Protein AF-A0AA35UUU0-F1 (afdb_monomer_lite)

pLDDT: mean 72.34, std 19.9, range [37.19, 97.19]

Foldseek 3Di:
DDDDDDDDDDDDDDDDDDDDDDDDDDDDPPDDDPPPDPDPQPPVRVVVPPPPDLPPQDPPQPPDADPQWDWDDDSVQQKIWTAHPVGHTQWIWHDDPQWIFTAGPVRHTPDIGGNPPPPPPDD

Radius of gyration: 27.12 Å; chains: 1; bounding box: 76×51×70 Å

Secondary structure (DSSP, 8-state):
--PPPP---------------------------------PPPHHHHHHH----------TT-----TTPEEEEETTTTEEEEE-TTS-EEEEEEEETTEEEEEETTS-EEEEEE---------

Organism: NCBI:txid2959299

Structure (mmCIF, N/CA/C/O backbone):
data_AF-A0AA35UUU0-F1
#
_entry.id   AF-A0AA35UUU0-F1
#
loop_
_atom_site.group_PDB
_atom_site.id
_atom_site.type_symbol
_atom_site.label_atom_id
_atom_site.label_alt_id
_atom_site.label_comp_id
_atom_site.label_asym_id
_atom_site.label_entity_id
_atom_site.label_seq_id
_atom_site.pdbx_PDB_ins_code
_atom_site.Cartn_x
_atom_site.Cartn_y
_atom_site.Cartn_z
_atom_site.occupancy
_atom_si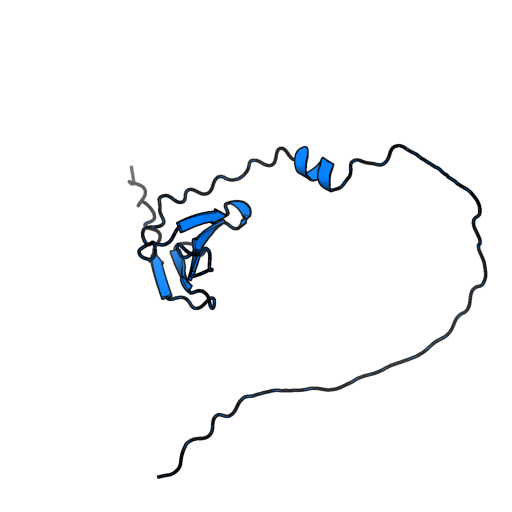te.B_iso_or_equiv
_atom_site.auth_seq_id
_atom_site.auth_comp_id
_atom_site.auth_asym_id
_atom_site.auth_atom_id
_atom_site.pdbx_PDB_model_num
ATOM 1 N N . MET A 1 1 ? 0.167 1.278 46.112 1.00 42.22 1 MET A N 1
ATOM 2 C CA . MET A 1 1 ? -0.252 0.826 44.767 1.00 42.22 1 MET A CA 1
ATOM 3 C C . MET A 1 1 ? 1.002 0.704 43.919 1.00 42.22 1 MET A C 1
ATOM 5 O O . MET A 1 1 ? 1.664 1.708 43.701 1.00 42.22 1 MET A O 1
ATOM 9 N N . ARG A 1 2 ? 1.433 -0.527 43.619 1.00 41.56 2 ARG A N 1
ATOM 10 C CA . ARG A 1 2 ? 2.736 -0.825 43.006 1.00 41.56 2 ARG A CA 1
ATOM 11 C C . ARG A 1 2 ? 2.546 -1.248 41.550 1.00 41.56 2 ARG A C 1
ATOM 13 O O . ARG A 1 2 ? 1.639 -2.006 41.235 1.00 41.56 2 ARG A O 1
ATOM 20 N N . VAL A 1 3 ? 3.411 -0.681 40.720 1.00 43.31 3 VAL A N 1
ATOM 21 C CA . VAL A 1 3 ? 3.508 -0.748 39.261 1.00 43.31 3 VAL A CA 1
ATOM 22 C C . VAL A 1 3 ? 3.696 -2.192 38.779 1.00 43.31 3 VAL A C 1
ATOM 24 O O . VAL A 1 3 ? 4.563 -2.902 39.284 1.00 43.31 3 VAL A O 1
ATOM 27 N N . GLY A 1 4 ? 2.879 -2.618 37.811 1.00 44.88 4 GLY A N 1
ATOM 28 C CA . GLY A 1 4 ? 2.984 -3.918 37.146 1.00 44.88 4 GLY A CA 1
ATOM 29 C C . GLY A 1 4 ? 4.115 -3.922 36.118 1.00 44.88 4 GLY A C 1
ATOM 30 O O . GLY A 1 4 ? 4.117 -3.128 35.181 1.00 44.88 4 GLY A O 1
ATOM 31 N N . ILE A 1 5 ? 5.088 -4.800 36.339 1.00 50.66 5 ILE A N 1
ATOM 32 C CA . ILE A 1 5 ? 6.315 -4.966 35.559 1.00 50.66 5 ILE A CA 1
ATOM 33 C C . ILE A 1 5 ? 6.020 -5.748 34.270 1.00 50.66 5 ILE A C 1
ATOM 35 O O . ILE A 1 5 ? 5.453 -6.838 34.301 1.00 50.66 5 ILE A O 1
ATOM 39 N N . VAL A 1 6 ? 6.452 -5.181 33.142 1.00 51.75 6 VAL A N 1
ATOM 40 C CA . VAL A 1 6 ? 6.534 -5.810 31.815 1.00 51.75 6 VAL A CA 1
ATOM 41 C C . VAL A 1 6 ? 7.452 -7.033 31.882 1.00 51.75 6 VAL A C 1
ATOM 43 O O . VAL A 1 6 ? 8.624 -6.904 32.229 1.00 51.75 6 VAL A O 1
ATOM 46 N N . THR A 1 7 ? 6.955 -8.216 31.520 1.00 50.16 7 THR A N 1
ATOM 47 C CA . THR A 1 7 ? 7.777 -9.426 31.353 1.00 50.16 7 THR A CA 1
ATOM 48 C C . THR A 1 7 ? 7.912 -9.747 29.867 1.00 50.16 7 THR A C 1
ATOM 50 O O . THR A 1 7 ? 6.964 -10.139 29.196 1.00 50.16 7 THR A O 1
ATOM 53 N N . ASN A 1 8 ? 9.116 -9.504 29.346 1.00 44.31 8 ASN A N 1
ATOM 54 C CA . ASN A 1 8 ? 9.521 -9.731 27.965 1.00 44.31 8 ASN A CA 1
ATOM 55 C C . ASN A 1 8 ? 10.155 -11.130 27.873 1.00 44.31 8 ASN A C 1
ATOM 57 O O . ASN A 1 8 ? 11.253 -11.349 28.386 1.00 44.31 8 ASN A O 1
ATOM 61 N N . THR A 1 9 ? 9.461 -12.089 27.262 1.00 44.47 9 THR A N 1
ATOM 62 C CA . THR A 1 9 ? 9.910 -13.485 27.151 1.00 44.47 9 THR A CA 1
ATOM 63 C C . THR A 1 9 ? 10.973 -13.618 26.059 1.00 44.47 9 THR A C 1
ATOM 65 O O . THR A 1 9 ? 10.656 -13.760 24.881 1.00 44.47 9 THR A O 1
ATOM 68 N N . ARG A 1 10 ? 12.255 -13.581 26.439 1.00 50.03 10 ARG A N 1
ATOM 69 C CA . ARG A 1 10 ? 13.369 -14.040 25.594 1.00 50.03 10 ARG A CA 1
ATOM 70 C C . ARG A 1 10 ? 13.770 -15.445 26.030 1.00 50.03 10 ARG A C 1
ATOM 72 O O . ARG A 1 10 ? 14.427 -15.603 27.053 1.00 50.03 10 ARG A O 1
ATOM 79 N N . LEU A 1 11 ? 13.367 -16.451 25.256 1.00 51.00 11 LEU A N 1
ATOM 80 C CA . LEU A 1 11 ? 13.815 -17.828 25.435 1.00 51.00 11 LEU A CA 1
ATOM 81 C C . LEU A 1 11 ? 15.065 -18.063 24.577 1.00 51.00 11 LEU A C 1
ATOM 83 O O . LEU A 1 11 ? 15.010 -18.006 23.352 1.00 51.00 11 LEU A O 1
ATOM 87 N N . ALA A 1 12 ? 16.186 -18.294 25.256 1.00 50.03 12 ALA A N 1
ATOM 88 C CA . ALA A 1 12 ? 17.454 -18.741 24.700 1.00 50.03 12 ALA A CA 1
ATOM 89 C C . ALA A 1 12 ? 17.640 -20.236 25.012 1.00 50.03 12 ALA A C 1
ATOM 91 O O . ALA A 1 12 ? 17.489 -20.633 26.164 1.00 50.03 12 ALA A O 1
ATOM 92 N N . ILE A 1 13 ? 17.985 -21.045 24.006 1.00 62.12 13 ILE A N 1
ATOM 93 C CA . ILE A 1 13 ? 18.499 -22.427 24.122 1.00 62.12 13 ILE A CA 1
ATOM 94 C C . ILE A 1 13 ? 19.525 -22.556 22.981 1.00 62.12 13 ILE A C 1
ATOM 96 O O . ILE A 1 13 ? 19.147 -22.457 21.819 1.00 62.12 13 ILE A O 1
ATOM 100 N N . LEU A 1 14 ? 20.831 -22.394 23.209 1.00 44.38 14 LEU A N 1
ATOM 101 C CA . LEU A 1 14 ? 21.832 -23.276 23.840 1.00 44.38 14 LEU A CA 1
ATOM 102 C C . LEU A 1 14 ? 22.165 -24.552 23.032 1.00 44.38 14 LEU A C 1
ATOM 104 O O . LEU A 1 14 ? 21.444 -25.539 23.066 1.00 44.38 14 LEU A O 1
ATOM 108 N N . CYS A 1 15 ? 23.316 -24.459 22.354 1.00 43.06 15 CYS A N 1
ATOM 109 C CA . CYS A 1 15 ? 24.381 -25.436 22.089 1.00 43.06 15 CYS A CA 1
ATOM 110 C C . CYS A 1 15 ? 24.062 -26.939 21.966 1.00 43.06 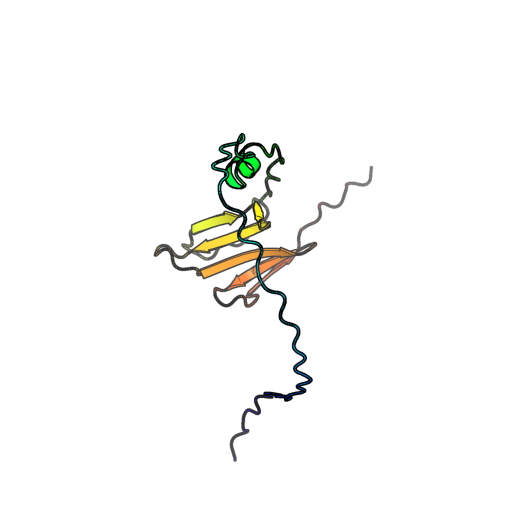15 CYS A C 1
ATOM 112 O O . CYS A 1 15 ? 23.790 -27.607 22.958 1.00 43.06 15 CYS A O 1
ATOM 114 N N . MET A 1 16 ? 24.402 -27.513 20.806 1.00 53.69 16 MET A N 1
ATOM 115 C CA . MET A 1 16 ? 25.015 -28.844 20.755 1.00 53.69 16 MET A CA 1
ATOM 116 C C . MET A 1 16 ? 26.046 -28.900 19.621 1.00 53.69 16 MET A C 1
ATOM 118 O O . MET A 1 16 ? 25.707 -28.800 18.446 1.00 53.69 16 MET A O 1
ATOM 122 N N . GLY A 1 17 ? 27.321 -28.985 20.003 1.00 47.97 17 GLY A N 1
ATOM 123 C CA . GLY A 1 17 ? 28.436 -29.263 19.107 1.00 47.97 17 GLY A CA 1
ATOM 124 C C . GLY A 1 17 ? 28.696 -30.766 19.008 1.00 47.97 17 GLY A C 1
ATOM 125 O O . GLY A 1 17 ? 28.595 -31.477 20.002 1.00 47.97 17 GLY A O 1
ATOM 126 N N . LEU A 1 18 ? 29.046 -31.222 17.808 1.00 54.91 18 LEU A N 1
ATOM 127 C CA . LEU A 1 18 ? 29.687 -32.498 17.466 1.00 54.91 18 LEU A CA 1
ATOM 128 C C . LEU A 1 18 ? 30.062 -32.353 15.978 1.00 54.91 18 LEU A C 1
ATOM 130 O O . LEU A 1 18 ? 29.230 -31.905 15.203 1.00 54.91 18 LEU A O 1
ATOM 134 N N . GLY A 1 19 ? 31.231 -32.654 15.442 1.00 43.53 19 GLY A N 1
ATOM 135 C CA . GLY A 1 19 ? 32.485 -33.192 15.927 1.00 43.53 19 GLY A CA 1
ATOM 136 C C . GLY A 1 19 ? 33.434 -33.139 14.722 1.00 43.53 19 GLY A C 1
ATOM 137 O O . GLY A 1 19 ? 33.024 -33.301 13.575 1.00 43.53 19 GLY A O 1
ATOM 138 N N . MET A 1 20 ? 34.691 -32.825 14.991 1.00 54.62 20 MET A N 1
ATOM 139 C CA . MET A 1 20 ? 35.786 -32.692 14.035 1.00 54.62 20 MET A CA 1
ATOM 140 C C . MET A 1 20 ? 36.152 -34.075 13.465 1.00 54.62 20 MET A C 1
ATOM 142 O O . MET A 1 20 ? 36.314 -35.021 14.233 1.00 54.62 20 MET A O 1
ATOM 146 N N . SER A 1 21 ? 36.327 -34.218 12.148 1.00 49.12 21 SER A N 1
ATOM 147 C CA . SER A 1 21 ? 37.088 -35.332 11.559 1.00 49.12 21 SER A CA 1
ATOM 148 C C . SER A 1 21 ? 37.762 -34.896 10.261 1.00 49.12 21 SER A C 1
ATOM 150 O O . SER A 1 21 ? 37.130 -34.410 9.329 1.00 49.12 21 SER A O 1
ATOM 152 N N . PHE A 1 22 ? 39.084 -35.033 10.288 1.00 48.34 22 PHE A N 1
ATOM 153 C CA . PHE A 1 22 ? 40.061 -34.735 9.253 1.00 48.34 22 PHE A CA 1
ATOM 154 C C . PHE A 1 22 ? 39.966 -35.718 8.077 1.00 48.34 22 PHE A C 1
ATOM 156 O O . PHE A 1 22 ? 39.873 -36.921 8.303 1.00 48.34 22 PHE A O 1
ATOM 163 N N . ALA A 1 23 ? 40.162 -35.227 6.851 1.00 47.34 23 ALA A N 1
ATOM 164 C CA . ALA A 1 23 ? 40.905 -35.952 5.821 1.00 47.34 23 ALA A CA 1
ATOM 165 C C . ALA A 1 23 ? 41.465 -34.957 4.795 1.00 47.34 23 ALA A C 1
ATOM 167 O O . ALA A 1 23 ? 40.736 -34.350 4.013 1.00 47.34 23 ALA A O 1
ATOM 168 N N . SER A 1 24 ? 42.782 -34.787 4.836 1.00 46.94 24 SER A N 1
ATOM 169 C CA . SER A 1 24 ? 43.579 -34.106 3.825 1.00 46.94 24 SER A CA 1
ATOM 170 C C . SER A 1 24 ? 43.588 -34.925 2.532 1.00 46.94 24 SER A C 1
ATOM 172 O O . SER A 1 24 ? 43.933 -36.104 2.560 1.00 46.94 24 SER A O 1
ATOM 174 N N . ALA A 1 25 ? 43.299 -34.292 1.397 1.00 43.50 25 ALA A N 1
ATOM 175 C CA . ALA A 1 25 ? 43.715 -34.775 0.085 1.00 43.50 25 ALA A CA 1
ATOM 176 C C . ALA A 1 25 ? 44.359 -33.607 -0.668 1.00 43.50 25 ALA A C 1
ATOM 178 O O . ALA A 1 25 ? 43.706 -32.627 -1.025 1.00 43.50 25 ALA A O 1
ATOM 179 N N . SER A 1 26 ? 45.676 -33.705 -0.816 1.00 43.25 26 SER A N 1
ATOM 180 C CA . SER A 1 26 ? 46.517 -32.777 -1.557 1.00 43.25 26 SER A CA 1
ATOM 181 C C . SER A 1 26 ? 46.210 -32.789 -3.056 1.00 43.25 26 SER A C 1
ATOM 183 O O . SER A 1 26 ? 45.959 -33.836 -3.645 1.00 43.25 26 SER A O 1
ATOM 185 N N . SER A 1 27 ? 46.374 -31.603 -3.648 1.00 45.22 27 SER A N 1
ATOM 186 C CA . SER A 1 27 ? 46.820 -31.326 -5.020 1.00 45.22 27 SER A CA 1
ATOM 187 C C . SER A 1 27 ? 46.029 -31.913 -6.196 1.00 45.22 27 SER A C 1
ATOM 189 O O . SER A 1 27 ? 46.307 -33.008 -6.672 1.00 45.22 27 SER A O 1
ATOM 191 N N . ALA A 1 28 ? 45.220 -31.050 -6.812 1.00 40.59 28 ALA A N 1
ATOM 192 C CA . ALA A 1 28 ? 45.201 -30.913 -8.265 1.00 40.5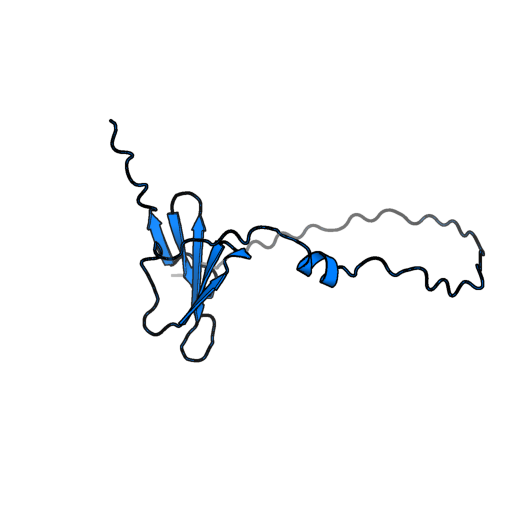9 28 ALA A CA 1
ATOM 193 C C . ALA A 1 28 ? 45.221 -29.415 -8.609 1.00 40.59 28 ALA A C 1
ATOM 195 O O . ALA A 1 28 ? 44.191 -28.746 -8.634 1.00 40.59 28 ALA A O 1
ATOM 196 N N . GLN A 1 29 ? 46.422 -28.872 -8.824 1.00 47.75 29 GLN A N 1
ATOM 197 C CA . GLN A 1 29 ? 46.581 -27.638 -9.586 1.00 47.75 29 GLN A CA 1
ATOM 198 C C . GLN A 1 29 ? 46.238 -27.977 -11.040 1.00 47.75 29 GLN A C 1
ATOM 200 O O . GLN A 1 29 ? 47.047 -28.581 -11.737 1.00 47.75 29 GLN A O 1
ATOM 205 N N . ALA A 1 30 ? 45.032 -27.626 -11.485 1.00 41.25 30 ALA A N 1
ATOM 206 C CA . ALA A 1 30 ? 44.720 -27.563 -12.906 1.00 41.25 30 ALA A CA 1
ATOM 207 C C . ALA A 1 30 ? 45.082 -26.159 -13.396 1.00 41.25 30 ALA A C 1
ATOM 209 O O . ALA A 1 30 ? 44.446 -25.158 -13.072 1.00 41.25 30 ALA A O 1
ATOM 210 N N . GLN A 1 31 ? 46.201 -26.121 -14.100 1.00 44.06 31 GLN A N 1
ATOM 211 C CA . GLN A 1 31 ? 46.779 -24.992 -14.795 1.00 44.06 31 GLN A CA 1
ATOM 212 C C . GLN A 1 31 ? 46.041 -24.786 -16.123 1.00 44.06 31 GLN A C 1
ATOM 214 O O . GLN A 1 31 ? 45.836 -25.751 -16.849 1.00 44.06 31 GLN A O 1
ATOM 219 N N . GLY A 1 32 ? 45.732 -23.531 -16.454 1.00 41.84 32 GLY A N 1
ATOM 220 C CA . GLY A 1 32 ? 45.581 -23.072 -17.837 1.00 41.84 32 GLY A CA 1
ATOM 221 C C . GLY A 1 32 ? 44.291 -23.467 -18.555 1.00 41.84 32 GLY A C 1
ATOM 222 O O . GLY A 1 32 ? 44.122 -24.592 -19.007 1.00 41.84 32 GLY A O 1
ATOM 223 N N . GLY A 1 33 ? 43.431 -22.476 -18.755 1.00 37.19 33 GLY A N 1
ATOM 224 C CA . GLY A 1 33 ? 42.278 -22.566 -19.637 1.00 37.19 33 GLY A CA 1
ATOM 225 C C . GLY A 1 33 ? 41.536 -21.245 -19.614 1.00 37.19 33 GLY A C 1
ATOM 226 O O . GLY A 1 33 ? 40.515 -21.126 -18.947 1.00 37.19 33 GLY A O 1
ATOM 227 N N . ASP A 1 34 ? 42.101 -20.244 -20.286 1.00 51.88 34 ASP A N 1
ATOM 228 C CA . ASP A 1 34 ? 41.369 -19.058 -20.735 1.00 51.88 34 ASP A CA 1
ATOM 229 C C . ASP A 1 34 ? 40.367 -19.541 -21.801 1.00 51.88 34 ASP A C 1
ATOM 231 O O . ASP A 1 34 ? 40.601 -19.461 -23.004 1.00 51.88 34 ASP A O 1
ATOM 235 N N . ASP A 1 35 ? 39.316 -20.218 -21.342 1.00 48.25 35 ASP A N 1
ATOM 236 C CA . ASP A 1 35 ? 38.202 -20.658 -22.168 1.00 48.25 35 ASP A CA 1
ATOM 237 C C . ASP A 1 35 ? 37.157 -19.546 -22.098 1.00 48.25 35 ASP A C 1
ATOM 239 O O . ASP A 1 35 ? 36.213 -19.568 -21.305 1.00 48.25 35 ASP A O 1
ATOM 243 N N . ASP A 1 36 ? 37.367 -18.518 -22.919 1.00 56.75 36 ASP A N 1
ATOM 244 C CA . ASP A 1 36 ? 36.348 -17.531 -23.281 1.00 56.75 36 ASP A CA 1
ATOM 245 C C . ASP A 1 36 ? 35.339 -18.209 -24.239 1.00 56.75 36 ASP A C 1
ATOM 247 O O . ASP A 1 36 ? 35.082 -17.775 -25.363 1.00 56.75 36 ASP A O 1
ATOM 251 N N . GLY A 1 37 ? 34.784 -19.345 -23.800 1.00 56.72 37 GLY A N 1
ATOM 252 C CA . GLY A 1 37 ? 33.592 -19.940 -24.382 1.00 56.72 37 GLY A CA 1
ATOM 253 C C . GLY A 1 37 ? 32.430 -18.950 -24.255 1.00 56.72 37 GLY A C 1
ATOM 254 O O . GLY A 1 37 ? 32.443 -18.103 -23.355 1.00 56.72 37 GLY A O 1
ATOM 255 N N . PRO A 1 38 ? 31.423 -18.996 -25.149 1.00 59.00 38 PRO A N 1
ATOM 256 C CA . PRO A 1 38 ? 30.353 -18.008 -25.171 1.00 59.00 38 PRO A CA 1
ATOM 257 C C . PRO A 1 38 ? 29.690 -17.961 -23.797 1.00 59.00 38 PRO A C 1
ATOM 259 O O . PRO A 1 38 ? 28.963 -18.880 -23.416 1.00 59.00 38 PRO A O 1
ATOM 262 N N . LYS A 1 39 ? 29.984 -16.894 -23.040 1.00 65.31 39 LYS A N 1
ATOM 263 C CA . LYS A 1 39 ? 29.392 -16.634 -21.731 1.00 65.31 39 LYS A CA 1
ATOM 264 C C . LYS A 1 39 ? 27.891 -16.699 -21.936 1.00 65.31 39 LYS A C 1
ATOM 266 O O . LYS A 1 39 ? 27.326 -15.861 -22.641 1.00 65.31 39 LYS A O 1
ATOM 271 N N . GLY A 1 40 ? 27.272 -17.742 -21.379 1.00 66.31 40 GLY A N 1
ATOM 272 C CA . GLY A 1 40 ? 25.825 -17.888 -21.395 1.00 66.31 40 GLY A CA 1
ATOM 273 C C . GLY A 1 40 ? 25.183 -16.568 -20.959 1.00 66.31 40 GLY A C 1
ATOM 274 O O . GLY A 1 40 ? 25.800 -15.828 -20.183 1.00 66.31 40 GLY A O 1
ATOM 275 N N . PRO A 1 41 ? 23.990 -16.235 -21.481 1.00 70.38 41 PRO A N 1
ATOM 276 C CA . PRO A 1 41 ? 23.356 -14.949 -21.217 1.00 70.38 41 PRO A CA 1
ATOM 277 C C . PRO A 1 41 ? 23.370 -14.672 -19.717 1.00 70.38 41 PRO A C 1
ATOM 279 O O . PRO A 1 41 ? 23.014 -15.542 -18.915 1.00 70.38 41 PRO A O 1
ATOM 282 N N . SER A 1 42 ? 23.826 -13.478 -19.334 1.00 73.50 42 SER A N 1
ATOM 283 C CA . SER A 1 42 ? 23.910 -13.137 -17.920 1.00 73.50 42 SER A CA 1
ATOM 284 C C . SER A 1 42 ? 22.515 -13.214 -17.294 1.00 73.50 42 SER A C 1
ATOM 286 O O . SER A 1 42 ? 21.496 -13.052 -17.970 1.00 73.50 42 SER A O 1
ATOM 288 N N . LEU A 1 43 ? 22.445 -13.410 -15.977 1.00 73.06 43 LEU A N 1
ATOM 289 C CA . LEU A 1 43 ? 21.178 -13.372 -15.234 1.00 73.06 43 LEU A CA 1
ATOM 290 C C . LEU A 1 43 ? 20.372 -12.084 -15.523 1.00 73.06 43 LEU A C 1
ATOM 292 O O . LEU A 1 43 ? 19.143 -12.101 -15.524 1.00 73.06 43 LEU A O 1
ATOM 296 N N . HIS A 1 44 ? 21.063 -10.985 -15.844 1.00 73.12 44 HIS A N 1
ATOM 297 C CA . HIS A 1 44 ? 20.470 -9.713 -16.253 1.00 73.12 44 HIS A CA 1
ATOM 298 C C . HIS A 1 44 ? 19.887 -9.739 -17.687 1.00 73.12 44 HIS A C 1
ATOM 300 O O . HIS A 1 44 ? 18.881 -9.083 -17.958 1.00 73.12 44 HIS A O 1
ATOM 306 N N . ASP A 1 45 ? 20.458 -10.532 -18.598 1.00 69.00 45 ASP A N 1
ATOM 307 C CA . ASP A 1 45 ? 19.973 -10.717 -19.977 1.00 69.00 45 ASP A CA 1
ATOM 308 C C . ASP A 1 45 ? 18.790 -11.692 -20.058 1.00 69.00 45 ASP A C 1
ATOM 310 O O . ASP A 1 45 ? 17.852 -11.492 -20.838 1.00 69.00 45 ASP A O 1
ATOM 314 N N . LEU A 1 46 ? 18.763 -12.698 -19.183 1.00 67.81 46 LEU A N 1
ATOM 315 C CA . LEU A 1 46 ? 17.607 -13.583 -19.001 1.00 67.81 46 LEU A CA 1
ATOM 316 C C . LEU A 1 46 ? 16.392 -12.824 -18.442 1.00 67.81 46 LEU A C 1
ATOM 318 O O . LEU A 1 46 ? 15.261 -13.038 -18.876 1.00 67.81 46 LEU A O 1
ATOM 322 N N . ALA A 1 47 ? 16.620 -11.866 -17.538 1.00 66.94 47 ALA A N 1
ATOM 323 C CA . ALA A 1 47 ? 15.558 -11.019 -16.996 1.00 66.94 47 ALA A CA 1
ATOM 324 C C . ALA A 1 47 ? 14.956 -10.048 -18.031 1.00 66.94 47 ALA A C 1
ATOM 326 O O . ALA A 1 47 ? 13.819 -9.616 -17.863 1.00 66.94 47 ALA A O 1
ATOM 327 N N . ARG A 1 48 ? 15.682 -9.699 -19.104 1.00 65.56 48 ARG A N 1
ATOM 328 C CA . ARG A 1 48 ? 15.156 -8.870 -20.208 1.00 65.56 48 ARG A CA 1
ATOM 329 C C . ARG A 1 48 ? 14.429 -9.675 -21.281 1.00 65.56 48 ARG A C 1
ATOM 331 O O . ARG A 1 48 ? 13.500 -9.155 -21.890 1.00 65.56 48 ARG A O 1
ATOM 338 N N . SER A 1 49 ? 14.841 -10.920 -21.510 1.00 62.06 49 SER A N 1
ATOM 339 C CA . SER A 1 49 ? 14.227 -11.819 -22.500 1.00 62.06 49 SER A CA 1
ATOM 340 C C . SER A 1 49 ? 12.989 -12.550 -21.979 1.00 62.06 49 SER A C 1
ATOM 342 O O . SER A 1 49 ? 12.269 -13.174 -22.757 1.00 62.06 49 SER A O 1
ATOM 344 N N . THR A 1 50 ? 12.697 -12.448 -20.681 1.00 61.81 50 THR A N 1
ATOM 345 C CA . THR A 1 50 ? 11.474 -13.007 -20.119 1.00 61.81 50 THR A CA 1
ATOM 346 C C . THR A 1 50 ? 10.249 -12.235 -20.619 1.00 61.81 50 THR A C 1
ATOM 348 O O . THR A 1 50 ? 9.920 -11.140 -20.167 1.00 61.81 50 THR A O 1
ATOM 351 N N . THR A 1 51 ? 9.521 -12.835 -21.559 1.00 62.00 51 THR A N 1
ATOM 352 C CA . THR A 1 51 ? 8.192 -12.402 -22.021 1.00 62.00 51 THR A CA 1
ATOM 353 C C . THR A 1 51 ? 7.107 -12.652 -20.971 1.00 62.00 51 THR A C 1
ATOM 355 O O . THR A 1 51 ? 5.929 -12.785 -21.313 1.00 62.00 51 THR A O 1
ATOM 358 N N . LEU A 1 52 ? 7.480 -12.757 -19.688 1.00 61.75 52 LEU A N 1
ATOM 359 C CA . LEU A 1 52 ? 6.530 -12.854 -18.594 1.00 61.75 52 LEU A CA 1
ATOM 360 C C . LEU A 1 52 ? 5.645 -11.618 -18.651 1.00 61.75 52 LEU A C 1
ATOM 362 O O . LEU A 1 52 ? 6.082 -10.486 -18.430 1.00 61.75 52 LEU A O 1
ATOM 366 N N . ARG A 1 53 ? 4.381 -11.863 -19.001 1.00 57.28 53 ARG A N 1
ATOM 367 C CA . ARG A 1 53 ? 3.325 -10.865 -19.010 1.00 57.28 53 ARG A CA 1
ATOM 368 C C . ARG A 1 53 ? 3.334 -10.242 -17.620 1.00 57.28 53 ARG A C 1
ATOM 370 O O . ARG A 1 53 ? 2.975 -10.912 -16.654 1.00 57.28 53 ARG A O 1
ATOM 377 N N . LYS A 1 54 ? 3.803 -8.995 -17.507 1.00 61.81 54 LYS A N 1
ATOM 378 C CA . LYS A 1 54 ? 3.701 -8.234 -16.263 1.00 61.81 54 LYS A CA 1
ATOM 379 C C . LYS A 1 54 ? 2.216 -8.205 -15.941 1.00 61.81 54 LYS A C 1
ATOM 381 O O . LYS A 1 54 ? 1.449 -7.587 -16.677 1.00 61.81 54 LYS A O 1
ATOM 386 N N . ALA A 1 55 ? 1.804 -8.979 -14.942 1.00 63.75 55 ALA A N 1
ATOM 387 C CA . ALA A 1 55 ? 0.427 -8.990 -14.497 1.00 63.75 55 ALA A CA 1
ATOM 388 C C . ALA A 1 55 ? 0.149 -7.573 -13.999 1.00 63.75 55 ALA A C 1
ATOM 390 O O . ALA A 1 55 ? 0.646 -7.168 -12.951 1.00 63.75 55 ALA A O 1
ATOM 391 N N . HIS A 1 56 ? -0.537 -6.778 -14.819 1.00 64.56 56 HIS A N 1
ATOM 392 C CA . HIS A 1 56 ? -0.912 -5.434 -14.430 1.00 64.56 56 HIS A CA 1
ATOM 393 C C . HIS A 1 56 ? -1.973 -5.596 -13.351 1.00 64.56 56 HIS A C 1
ATOM 395 O O . HIS A 1 56 ? -3.095 -6.018 -13.631 1.00 64.56 56 HIS A O 1
ATOM 401 N N . ALA A 1 57 ? -1.590 -5.344 -12.104 1.00 72.44 57 ALA A N 1
ATOM 402 C CA . ALA A 1 57 ? -2.553 -5.260 -11.028 1.00 72.44 57 ALA A CA 1
ATOM 403 C C . ALA A 1 57 ? -3.436 -4.029 -11.276 1.00 72.44 57 ALA A C 1
ATOM 405 O O . ALA A 1 57 ? -2.944 -2.965 -11.653 1.00 72.44 57 ALA A O 1
ATOM 406 N N . ASP A 1 58 ? -4.743 -4.208 -11.128 1.00 79.62 58 ASP A N 1
ATOM 407 C CA . ASP A 1 58 ? -5.718 -3.126 -11.173 1.00 79.62 58 ASP A CA 1
ATOM 408 C C . ASP A 1 58 ? -5.790 -2.478 -9.782 1.00 79.62 58 ASP A C 1
ATOM 410 O O . ASP A 1 58 ? -6.310 -3.066 -8.826 1.00 79.62 58 ASP A O 1
ATOM 414 N N . TYR A 1 59 ? -5.221 -1.277 -9.668 1.00 82.56 59 TYR A N 1
ATOM 415 C CA . TYR A 1 59 ? -5.148 -0.509 -8.425 1.00 82.56 59 TYR A CA 1
ATOM 416 C C . TYR A 1 59 ? -6.304 0.471 -8.236 1.00 82.56 59 TYR A C 1
ATOM 418 O O . TYR A 1 59 ? -6.412 1.087 -7.174 1.00 82.56 59 TYR A O 1
ATOM 426 N N . SER A 1 60 ? -7.225 0.577 -9.197 1.00 83.25 60 SER A N 1
ATOM 427 C CA . SER A 1 60 ? -8.370 1.490 -9.100 1.00 83.25 60 SER A CA 1
ATOM 428 C C . SER A 1 60 ? -9.321 1.141 -7.947 1.00 83.25 60 SER A C 1
ATOM 430 O O . SER A 1 60 ? -10.142 1.959 -7.539 1.00 83.25 60 SER A O 1
ATOM 432 N N . ARG A 1 61 ? -9.200 -0.062 -7.374 1.00 85.38 61 ARG A N 1
ATOM 433 C CA . ARG A 1 61 ? -10.035 -0.548 -6.262 1.00 85.38 61 ARG A CA 1
ATOM 434 C C . ARG A 1 61 ? -9.563 -0.094 -4.879 1.00 85.38 61 ARG A C 1
ATOM 436 O O . ARG A 1 61 ? -10.286 -0.286 -3.898 1.00 85.38 61 ARG A O 1
ATOM 443 N N . TYR A 1 62 ? -8.379 0.506 -4.782 1.00 89.19 62 TYR A N 1
ATOM 444 C CA . TYR A 1 62 ? -7.842 1.041 -3.533 1.00 89.19 62 TYR A CA 1
ATOM 445 C C . TYR A 1 62 ? -8.504 2.391 -3.250 1.00 89.19 62 TYR A C 1
ATOM 447 O O . TYR A 1 62 ? -8.215 3.385 -3.908 1.00 89.19 62 TYR A O 1
ATOM 455 N N . ARG A 1 63 ? -9.414 2.434 -2.271 1.00 90.50 63 ARG A N 1
ATOM 456 C CA . ARG A 1 63 ? -10.254 3.624 -2.022 1.00 90.50 63 ARG A CA 1
ATOM 457 C C . ARG A 1 63 ? -9.644 4.622 -1.042 1.00 90.50 63 ARG A C 1
ATOM 459 O O . ARG A 1 63 ? -10.120 5.748 -0.938 1.00 90.50 63 ARG A O 1
ATOM 466 N N . TYR A 1 64 ? -8.636 4.208 -0.282 1.00 90.44 64 TYR A N 1
ATOM 467 C CA . TYR A 1 64 ? -7.995 5.043 0.725 1.00 90.44 64 TYR A CA 1
ATOM 468 C C . TYR A 1 64 ? -6.564 5.412 0.326 1.00 90.44 64 TYR A C 1
ATOM 470 O O . TYR A 1 64 ? -5.762 4.543 -0.010 1.00 90.44 64 TYR A O 1
ATOM 478 N N . CYS A 1 65 ? -6.259 6.704 0.425 1.00 89.88 65 CYS A N 1
ATOM 479 C CA . CYS A 1 65 ? -4.918 7.269 0.353 1.00 89.88 65 CYS A CA 1
ATOM 480 C C . CYS A 1 65 ? -4.749 8.225 1.542 1.00 89.88 65 CYS A C 1
ATOM 482 O O . CYS A 1 65 ? -5.653 9.038 1.776 1.00 89.88 65 CYS A O 1
ATOM 484 N N . PRO A 1 66 ? -3.637 8.153 2.295 1.00 88.00 66 PRO A N 1
ATOM 485 C CA . PRO A 1 66 ? -3.312 9.172 3.282 1.00 88.00 66 PRO A CA 1
ATOM 486 C C . PRO A 1 66 ? -3.282 10.573 2.639 1.00 88.00 66 PRO A C 1
ATOM 488 O O . PRO A 1 66 ? -2.886 10.719 1.477 1.00 88.00 66 PRO A O 1
ATOM 491 N N . PRO A 1 67 ? -3.754 11.613 3.347 1.00 88.12 67 PRO A N 1
ATOM 492 C CA . PRO A 1 67 ? -3.850 12.955 2.790 1.00 88.12 67 PRO A CA 1
ATOM 493 C C . PRO A 1 67 ? -2.461 13.536 2.506 1.00 88.12 67 PRO A C 1
ATOM 495 O O . PRO A 1 67 ? -1.628 13.630 3.400 1.00 88.12 67 PRO A O 1
ATOM 498 N N . GLY A 1 68 ? -2.241 13.977 1.266 1.00 89.56 68 GLY A N 1
ATOM 499 C CA . GLY A 1 68 ? -0.981 14.593 0.836 1.00 89.56 68 GLY A CA 1
ATOM 500 C C . GLY A 1 68 ? 0.100 13.603 0.395 1.00 89.56 68 GLY A C 1
ATOM 501 O O . GLY A 1 68 ? 1.128 14.032 -0.125 1.00 89.56 68 GLY A O 1
ATOM 502 N N . ASP A 1 69 ? -0.136 12.302 0.532 1.00 92.50 69 ASP A N 1
ATOM 503 C CA . ASP A 1 69 ? 0.840 11.290 0.156 1.00 92.50 69 ASP A CA 1
ATOM 504 C C . ASP A 1 69 ? 0.870 11.007 -1.346 1.00 92.50 69 ASP A C 1
ATOM 506 O O . ASP A 1 69 ? -0.134 11.060 -2.060 1.00 92.50 69 ASP A O 1
ATOM 510 N N . LYS A 1 70 ? 2.062 10.654 -1.826 1.00 93.88 70 LYS A N 1
ATOM 511 C CA . LYS A 1 70 ? 2.302 10.130 -3.166 1.00 93.88 70 LYS A CA 1
ATOM 512 C C . LYS A 1 70 ? 2.088 8.622 -3.165 1.00 93.88 70 LYS A C 1
ATOM 514 O O . LYS A 1 70 ? 2.653 7.907 -2.336 1.00 93.88 70 LYS A O 1
ATOM 519 N N . ILE A 1 71 ? 1.328 8.146 -4.146 1.00 93.56 71 ILE A N 1
ATOM 520 C CA . ILE A 1 71 ? 1.087 6.721 -4.375 1.00 93.56 71 ILE A CA 1
ATOM 521 C C . ILE A 1 71 ? 2.132 6.195 -5.358 1.00 93.56 71 ILE A C 1
ATOM 523 O O . ILE A 1 71 ? 2.354 6.785 -6.415 1.00 93.56 71 ILE A O 1
ATOM 527 N N . ILE A 1 72 ? 2.768 5.078 -5.013 1.00 92.56 72 ILE A N 1
ATOM 528 C CA . ILE A 1 72 ? 3.687 4.356 -5.897 1.00 92.56 72 ILE A CA 1
ATOM 529 C C . ILE A 1 72 ? 3.176 2.927 -6.059 1.00 92.56 72 ILE A C 1
ATOM 531 O O . ILE A 1 72 ? 3.060 2.188 -5.080 1.00 92.56 72 ILE A O 1
ATOM 535 N N . GLU A 1 73 ? 2.895 2.532 -7.296 1.00 92.00 73 GLU A N 1
ATOM 536 C CA . GLU A 1 73 ? 2.437 1.183 -7.628 1.00 92.00 73 GLU A CA 1
ATOM 537 C C . GLU A 1 73 ? 3.606 0.190 -7.655 1.00 92.00 73 GLU A C 1
ATOM 539 O O . GLU A 1 73 ? 4.657 0.461 -8.240 1.00 92.00 73 GLU A O 1
ATOM 544 N N . GLN A 1 74 ? 3.422 -0.974 -7.030 1.00 90.12 74 GLN A N 1
ATOM 545 C CA . GLN A 1 74 ? 4.358 -2.101 -7.074 1.00 90.12 74 GLN A CA 1
ATOM 546 C C . GLN A 1 74 ? 3.628 -3.361 -7.560 1.00 90.12 74 GLN A C 1
ATOM 548 O O . GLN A 1 74 ? 3.196 -4.176 -6.733 1.00 90.12 74 GLN A O 1
ATOM 553 N N . PRO A 1 75 ? 3.429 -3.504 -8.890 1.00 85.50 75 PRO A N 1
ATOM 554 C CA . PRO A 1 75 ? 2.698 -4.626 -9.498 1.00 85.50 75 PRO A CA 1
ATOM 555 C C . PRO A 1 75 ? 3.376 -5.972 -9.278 1.00 85.50 75 PRO A C 1
ATOM 557 O O . PRO A 1 75 ? 2.698 -6.984 -9.138 1.00 85.50 75 PRO A O 1
ATOM 560 N N . ASP A 1 76 ? 4.700 -5.975 -9.173 1.00 82.31 76 ASP A N 1
ATOM 56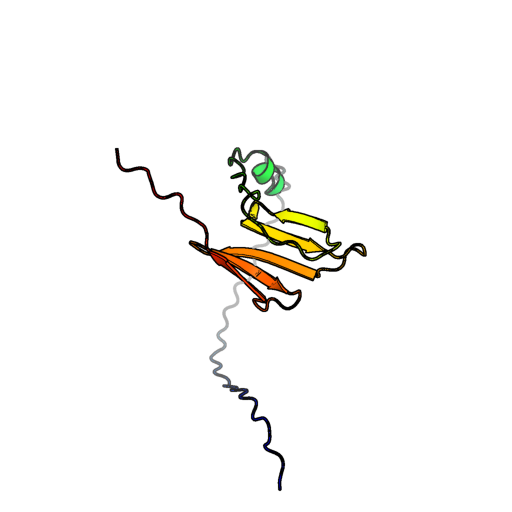1 C CA . ASP A 1 76 ? 5.515 -7.133 -8.816 1.00 82.31 76 ASP A CA 1
ATOM 562 C C . ASP A 1 76 ? 5.175 -7.695 -7.428 1.00 82.31 76 ASP A C 1
ATOM 564 O O . ASP A 1 76 ? 5.139 -8.910 -7.245 1.00 82.31 76 ASP A O 1
ATOM 568 N N . ALA A 1 77 ? 4.880 -6.818 -6.468 1.00 84.56 77 ALA A N 1
ATOM 569 C CA . ALA A 1 77 ? 4.529 -7.183 -5.098 1.00 84.56 77 ALA A CA 1
ATOM 570 C C . ALA A 1 77 ? 3.017 -7.104 -4.807 1.00 84.56 77 ALA A C 1
ATOM 572 O O . ALA A 1 77 ? 2.604 -7.330 -3.672 1.00 84.56 77 ALA A O 1
ATOM 573 N N . GLY A 1 78 ? 2.185 -6.751 -5.795 1.00 86.38 78 GLY A N 1
ATOM 574 C CA . GLY A 1 78 ? 0.734 -6.617 -5.624 1.00 86.38 78 GLY A CA 1
ATOM 575 C C . GLY A 1 78 ? 0.319 -5.576 -4.575 1.00 86.38 78 GLY A C 1
ATOM 576 O O . GLY A 1 78 ? -0.686 -5.759 -3.881 1.00 86.38 78 GLY A O 1
ATOM 577 N N . ARG A 1 79 ? 1.095 -4.494 -4.422 1.00 91.19 79 ARG A N 1
ATOM 578 C CA . ARG A 1 79 ? 0.882 -3.482 -3.372 1.00 91.19 79 ARG A CA 1
ATOM 579 C C . ARG A 1 79 ? 1.023 -2.046 -3.873 1.00 91.19 79 ARG A C 1
ATOM 581 O O . ARG A 1 79 ? 1.635 -1.801 -4.910 1.00 91.19 79 ARG A O 1
ATOM 588 N N . LEU A 1 80 ? 0.480 -1.111 -3.101 1.00 94.00 80 LEU A N 1
ATOM 589 C CA . LEU A 1 80 ? 0.694 0.330 -3.233 1.00 94.00 80 LEU A CA 1
ATOM 590 C C . LEU A 1 80 ? 1.552 0.817 -2.074 1.00 94.00 80 LEU A C 1
ATOM 592 O O . LEU A 1 80 ? 1.294 0.452 -0.931 1.00 94.00 80 LEU A O 1
ATOM 596 N N . LEU A 1 81 ? 2.545 1.655 -2.346 1.00 95.12 81 LEU A N 1
ATOM 597 C CA . LEU A 1 81 ? 3.288 2.360 -1.307 1.00 95.12 81 LEU A CA 1
ATOM 598 C C . LEU A 1 81 ? 2.761 3.783 -1.164 1.00 95.12 81 LEU A C 1
ATOM 600 O O . LEU A 1 81 ? 2.509 4.454 -2.166 1.00 95.12 81 LEU A O 1
ATOM 604 N N . PHE A 1 82 ? 2.675 4.244 0.078 1.00 95.75 82 PHE A N 1
ATOM 605 C CA . PHE A 1 82 ? 2.390 5.631 0.417 1.00 95.75 82 PHE A CA 1
ATOM 606 C C . PHE A 1 82 ? 3.676 6.295 0.884 1.00 95.75 82 PHE A C 1
ATOM 608 O O . PHE A 1 82 ? 4.387 5.781 1.761 1.00 95.75 82 PHE A O 1
ATOM 615 N N . ARG A 1 83 ? 4.014 7.411 0.246 1.00 95.94 83 ARG A N 1
ATOM 616 C CA . ARG A 1 83 ? 5.145 8.238 0.645 1.00 95.94 83 ARG A CA 1
ATOM 617 C C . ARG A 1 83 ? 4.686 9.647 0.934 1.00 95.94 83 ARG A C 1
ATOM 619 O O . ARG A 1 83 ? 3.958 10.226 0.133 1.00 95.94 83 ARG A O 1
ATOM 626 N N . THR A 1 84 ? 5.231 10.225 1.993 1.00 94.19 84 THR A N 1
ATOM 627 C CA . THR A 1 84 ? 5.026 11.638 2.292 1.00 94.19 84 THR A CA 1
ATOM 628 C C . THR A 1 84 ? 5.536 12.513 1.138 1.00 94.19 84 THR A C 1
ATOM 630 O O . THR A 1 84 ? 6.369 12.067 0.333 1.00 94.19 84 THR A O 1
ATOM 633 N N . PRO A 1 85 ? 5.106 13.783 1.048 1.00 91.88 85 PRO A N 1
ATOM 634 C CA . PRO A 1 85 ? 5.664 14.745 0.096 1.00 91.88 85 PRO A CA 1
ATOM 635 C C . PRO A 1 85 ? 7.199 14.817 0.125 1.00 91.88 85 PRO A C 1
ATOM 637 O O . PRO A 1 85 ? 7.821 14.928 -0.934 1.00 91.88 85 PRO A O 1
ATOM 640 N N . ASP A 1 86 ? 7.782 14.657 1.319 1.00 93.06 86 ASP A N 1
ATOM 641 C CA . ASP A 1 86 ? 9.228 14.649 1.591 1.00 93.06 86 ASP A CA 1
ATOM 642 C C . ASP A 1 86 ? 9.931 13.346 1.166 1.00 93.06 86 ASP A C 1
ATOM 644 O O . ASP A 1 86 ? 11.148 13.213 1.281 1.00 93.06 86 ASP A O 1
ATOM 648 N N . GLY A 1 87 ? 9.177 12.356 0.682 1.00 91.69 87 GLY A N 1
ATOM 649 C CA . GLY A 1 87 ? 9.692 11.087 0.174 1.00 91.69 87 GLY A CA 1
ATOM 650 C C . GLY A 1 87 ? 9.906 10.002 1.232 1.00 91.69 87 GLY A C 1
ATOM 651 O O . GLY A 1 87 ? 10.430 8.935 0.885 1.00 91.69 87 GLY A O 1
ATOM 652 N N . GLN A 1 88 ? 9.489 10.237 2.480 1.00 94.12 88 GLN A N 1
ATOM 653 C CA . GLN A 1 88 ? 9.554 9.246 3.557 1.00 94.12 88 GLN A CA 1
ATOM 654 C C . GLN A 1 88 ? 8.451 8.192 3.402 1.00 94.12 88 GLN A C 1
ATOM 656 O O . GLN A 1 88 ? 7.372 8.513 2.905 1.00 94.12 88 GLN A O 1
ATOM 661 N N . PRO A 1 89 ? 8.686 6.933 3.811 1.00 94.50 89 PRO A N 1
ATOM 662 C CA . PRO A 1 89 ? 7.645 5.914 3.807 1.00 94.50 89 PRO A CA 1
ATOM 663 C C . PRO A 1 89 ? 6.599 6.230 4.882 1.00 94.50 89 PRO A C 1
ATOM 665 O O . PRO A 1 89 ? 6.932 6.288 6.068 1.00 94.50 89 PRO A O 1
ATOM 668 N N . ASP A 1 90 ? 5.342 6.403 4.482 1.00 94.62 90 ASP A N 1
ATOM 669 C CA . ASP A 1 90 ? 4.237 6.603 5.429 1.00 94.62 90 ASP A CA 1
ATOM 670 C C . ASP A 1 90 ? 3.435 5.320 5.666 1.00 94.62 90 ASP A C 1
ATOM 672 O O . ASP A 1 90 ? 2.906 5.094 6.756 1.00 94.62 90 ASP A O 1
ATOM 676 N N . GLY A 1 91 ? 3.429 4.422 4.680 1.00 95.56 91 GLY A N 1
ATOM 677 C CA . GLY A 1 91 ? 2.759 3.136 4.780 1.00 95.56 91 GLY A CA 1
ATOM 678 C C . GLY A 1 91 ? 2.652 2.413 3.447 1.00 95.56 91 GLY A C 1
ATOM 679 O O . GLY A 1 91 ? 3.304 2.764 2.460 1.00 95.56 91 GLY A O 1
ATOM 680 N N . TYR A 1 92 ? 1.819 1.380 3.417 1.00 96.31 92 TYR A N 1
ATOM 681 C CA . TYR A 1 92 ? 1.508 0.648 2.194 1.00 96.31 92 TYR A CA 1
ATOM 682 C C . TYR A 1 92 ? 0.133 -0.007 2.270 1.00 96.31 92 TYR A C 1
ATOM 684 O O . TYR A 1 92 ? -0.411 -0.229 3.348 1.00 96.31 92 TYR A O 1
ATOM 692 N N . ALA A 1 93 ? -0.433 -0.337 1.117 1.00 95.69 93 ALA A N 1
ATOM 693 C CA . ALA A 1 93 ? -1.652 -1.118 1.009 1.00 95.69 93 ALA A CA 1
ATOM 694 C C . ALA A 1 93 ? -1.398 -2.382 0.196 1.00 95.69 93 ALA A C 1
ATOM 696 O O . ALA A 1 93 ? -0.791 -2.331 -0.871 1.00 95.69 93 ALA A O 1
ATOM 697 N N . GLU A 1 94 ? -1.902 -3.513 0.666 1.00 93.75 94 GLU A N 1
ATOM 698 C CA . GLU A 1 94 ? -1.692 -4.818 0.044 1.00 93.75 94 GLU A CA 1
ATOM 699 C C . GLU A 1 94 ? -3.019 -5.563 -0.081 1.00 93.75 94 GLU A C 1
ATOM 701 O O . GLU A 1 94 ? -3.851 -5.540 0.831 1.00 93.75 94 GLU A O 1
ATOM 706 N N . ARG A 1 95 ? -3.219 -6.253 -1.207 1.00 90.31 95 ARG A N 1
ATOM 707 C CA . ARG A 1 95 ? -4.367 -7.143 -1.369 1.00 90.31 95 ARG A CA 1
ATOM 708 C C . ARG A 1 95 ? -4.095 -8.471 -0.664 1.00 90.31 95 ARG A C 1
ATOM 710 O O . ARG A 1 95 ? -3.159 -9.189 -1.000 1.00 90.31 95 ARG A O 1
ATOM 717 N N . ARG A 1 96 ? -4.956 -8.831 0.283 1.00 90.38 96 ARG A N 1
ATOM 718 C CA . ARG A 1 96 ? -4.924 -10.095 1.025 1.00 90.38 96 ARG A CA 1
ATOM 719 C C . ARG A 1 96 ? -6.250 -10.823 0.820 1.00 90.38 96 ARG A C 1
ATOM 721 O O . ARG A 1 96 ? -7.251 -10.496 1.448 1.00 90.38 96 ARG A O 1
ATOM 728 N N . GLY A 1 97 ? -6.255 -11.804 -0.085 1.00 88.50 97 GLY A N 1
ATOM 729 C CA . GLY A 1 97 ? -7.455 -12.575 -0.422 1.00 88.50 97 GLY A CA 1
ATOM 730 C C . GLY A 1 97 ? -8.580 -11.683 -0.957 1.00 88.50 97 GLY A C 1
ATOM 731 O O . GLY A 1 97 ? -8.423 -11.038 -1.995 1.00 88.50 97 GLY A O 1
ATOM 732 N N . SER A 1 98 ? -9.693 -11.639 -0.225 1.00 89.25 98 SER A N 1
ATOM 733 C CA . SER A 1 98 ? -10.890 -10.835 -0.502 1.00 89.25 98 SER A CA 1
ATOM 734 C C . SER A 1 98 ? -10.908 -9.488 0.236 1.00 89.25 98 SER A C 1
ATOM 736 O O . SER A 1 98 ? -11.971 -8.917 0.470 1.00 89.25 98 SER A O 1
ATOM 738 N N . ALA A 1 99 ? -9.749 -8.945 0.611 1.00 91.62 99 ALA A N 1
ATOM 739 C CA . ALA A 1 99 ? -9.652 -7.615 1.204 1.00 91.62 99 ALA A CA 1
ATOM 740 C C . ALA A 1 99 ? -8.382 -6.875 0.767 1.00 91.62 99 ALA A C 1
ATOM 742 O O . ALA A 1 99 ? -7.382 -7.476 0.376 1.00 91.62 99 ALA A O 1
ATOM 743 N N . ILE A 1 100 ? -8.419 -5.549 0.862 1.00 93.38 100 ILE A N 1
ATOM 744 C CA . ILE A 1 100 ? -7.252 -4.668 0.824 1.00 93.38 100 ILE A CA 1
ATOM 745 C C . ILE A 1 100 ? -6.952 -4.257 2.262 1.00 93.38 100 ILE A C 1
ATOM 747 O O . ILE A 1 100 ? -7.816 -3.729 2.963 1.00 93.38 100 ILE A O 1
ATOM 751 N N . VAL A 1 101 ? -5.724 -4.487 2.706 1.00 95.31 101 VAL A N 1
ATOM 752 C CA . VAL A 1 101 ? -5.262 -4.089 4.035 1.00 95.31 101 VAL A CA 1
ATOM 753 C C . VAL A 1 101 ? -4.298 -2.925 3.886 1.00 95.31 101 VAL A C 1
ATOM 755 O O . VAL A 1 101 ? -3.376 -2.972 3.076 1.00 95.31 101 VAL A O 1
ATOM 758 N N . TYR A 1 102 ? -4.523 -1.884 4.675 1.00 96.38 102 TYR A N 1
ATOM 759 C CA . TYR A 1 102 ? -3.682 -0.701 4.759 1.00 96.38 102 TYR A CA 1
ATOM 760 C C . TYR A 1 102 ? -2.836 -0.782 6.019 1.00 96.38 102 TYR A C 1
ATOM 762 O O . TYR A 1 102 ? -3.360 -1.002 7.116 1.00 96.38 102 TYR A O 1
ATOM 770 N N . TYR A 1 103 ? -1.545 -0.557 5.853 1.00 97.19 103 TYR A N 1
ATOM 771 C CA . TYR A 1 103 ? -0.531 -0.619 6.886 1.00 97.19 103 TYR A CA 1
ATOM 772 C C . TYR A 1 103 ? 0.143 0.739 7.041 1.00 97.19 103 TYR A C 1
ATOM 774 O O . TYR A 1 103 ? 0.360 1.446 6.055 1.00 97.19 103 TYR A O 1
ATOM 782 N N . ASP A 1 104 ? 0.502 1.086 8.273 1.00 95.31 104 ASP A N 1
ATOM 783 C CA . ASP A 1 104 ? 1.380 2.224 8.537 1.00 95.31 104 ASP A CA 1
ATOM 784 C C . ASP A 1 104 ? 2.851 1.902 8.212 1.00 95.31 104 ASP A C 1
ATOM 786 O O . ASP A 1 104 ? 3.215 0.776 7.855 1.00 95.31 104 ASP A O 1
ATOM 790 N N . ARG A 1 105 ? 3.724 2.897 8.384 1.00 94.38 105 ARG A N 1
ATOM 791 C CA . ARG A 1 105 ? 5.182 2.778 8.218 1.00 94.38 105 ARG A CA 1
ATOM 792 C C . ARG A 1 105 ? 5.839 1.670 9.049 1.00 94.38 105 ARG A C 1
ATOM 794 O O . ARG A 1 105 ? 6.938 1.242 8.714 1.00 94.38 105 ARG A O 1
ATOM 801 N N . THR A 1 106 ? 5.210 1.227 10.139 1.00 95.69 106 THR A N 1
ATOM 802 C CA . THR A 1 106 ? 5.719 0.152 11.009 1.00 95.69 106 THR A CA 1
ATOM 803 C C . THR A 1 106 ? 5.250 -1.232 10.562 1.00 95.69 106 THR A C 1
ATOM 805 O O . THR A 1 106 ? 5.727 -2.240 11.079 1.00 95.69 106 THR A O 1
ATOM 808 N N . GLY A 1 107 ? 4.333 -1.295 9.592 1.00 94.44 107 GLY A N 1
ATOM 809 C CA . GLY A 1 107 ? 3.688 -2.528 9.154 1.00 94.44 107 GLY A CA 1
ATOM 810 C C . GLY A 1 107 ? 2.488 -2.922 10.012 1.00 94.44 107 GLY A C 1
ATOM 811 O O . GLY A 1 107 ? 2.001 -4.046 9.892 1.00 94.44 107 GLY A O 1
ATOM 812 N N . LYS A 1 108 ? 1.981 -2.030 10.870 1.00 96.50 108 LYS A N 1
ATOM 813 C CA . LYS A 1 108 ? 0.753 -2.278 11.627 1.00 96.50 108 LYS A CA 1
ATOM 814 C C . LYS A 1 108 ? -0.451 -1.994 10.736 1.00 96.50 108 LYS A C 1
ATOM 816 O O . LYS A 1 108 ? -0.535 -0.937 10.118 1.00 96.50 108 LYS A O 1
ATOM 821 N N . ALA A 1 109 ? -1.412 -2.916 10.707 1.00 96.06 109 ALA A N 1
ATOM 822 C CA . ALA A 1 109 ? -2.668 -2.700 10.000 1.00 96.06 109 ALA A CA 1
ATOM 823 C C . ALA A 1 109 ? -3.456 -1.550 10.651 1.00 96.06 109 ALA A C 1
ATOM 825 O O . ALA A 1 109 ? -3.773 -1.592 11.843 1.00 96.06 109 ALA A O 1
ATOM 826 N N . ILE A 1 110 ? -3.769 -0.528 9.859 1.00 95.44 110 ILE A N 1
ATOM 827 C CA . ILE A 1 110 ? -4.540 0.651 10.277 1.00 95.44 110 ILE A CA 1
ATOM 828 C C . ILE A 1 110 ? -5.955 0.651 9.705 1.00 95.44 110 ILE A C 1
ATOM 830 O O . ILE A 1 110 ? -6.846 1.280 10.273 1.00 95.44 110 ILE A O 1
ATOM 834 N N . ARG A 1 111 ? -6.183 -0.059 8.594 1.00 94.94 111 ARG A N 1
ATOM 835 C CA . ARG A 1 111 ? -7.498 -0.159 7.958 1.00 94.94 111 ARG A CA 1
ATOM 836 C C . ARG A 1 111 ? -7.610 -1.437 7.140 1.00 94.94 111 ARG A C 1
ATOM 838 O O . ARG A 1 111 ? -6.645 -1.879 6.527 1.00 94.94 111 ARG A O 1
ATOM 845 N N . VAL A 1 1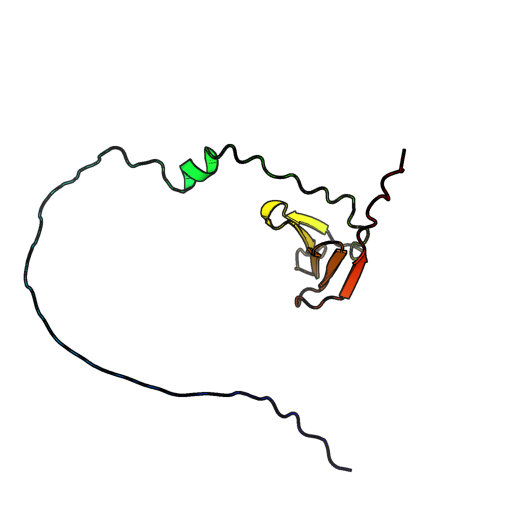12 ? -8.814 -1.989 7.092 1.00 94.94 112 VAL A N 1
ATOM 846 C CA . VAL A 1 112 ? -9.177 -3.089 6.199 1.00 94.94 112 VAL A CA 1
ATOM 847 C C . VAL A 1 112 ? -10.340 -2.616 5.338 1.00 94.94 112 VAL A C 1
ATOM 849 O O . VAL A 1 112 ? -11.317 -2.071 5.850 1.00 94.94 112 VAL A O 1
ATOM 852 N N . GLN A 1 113 ? -10.211 -2.784 4.031 1.00 93.56 113 GLN A N 1
ATOM 853 C CA . GLN A 1 113 ? -11.263 -2.561 3.053 1.00 93.56 113 GLN A CA 1
ATOM 854 C C . GLN A 1 113 ? -11.664 -3.929 2.486 1.00 93.56 113 GLN A C 1
ATOM 856 O O . GLN A 1 113 ? -10.813 -4.597 1.897 1.00 93.56 113 GLN A O 1
ATOM 861 N N . PRO A 1 114 ? -12.923 -4.368 2.631 1.00 91.75 114 PRO A N 1
ATOM 862 C CA . PRO A 1 114 ? -13.391 -5.560 1.935 1.00 91.75 114 PRO A CA 1
ATOM 863 C C . PRO A 1 114 ? -13.319 -5.342 0.418 1.00 91.75 114 PRO A C 1
ATOM 865 O O . PRO A 1 114 ? -13.554 -4.236 -0.076 1.00 91.75 114 PRO A O 1
ATOM 868 N N . PHE A 1 115 ? -12.957 -6.385 -0.325 1.00 83.69 115 PHE A N 1
ATOM 869 C CA . PHE A 1 115 ? -13.145 -6.389 -1.769 1.00 83.69 115 PHE A CA 1
ATOM 870 C C . PHE A 1 115 ? -14.634 -6.621 -2.005 1.00 83.69 115 PHE A C 1
ATOM 872 O O . PHE A 1 115 ? -15.142 -7.690 -1.676 1.00 83.69 115 PHE A O 1
ATOM 879 N N . ASP A 1 116 ? -15.324 -5.617 -2.540 1.00 74.94 116 ASP A N 1
ATOM 880 C CA . ASP A 1 116 ? -16.676 -5.813 -3.051 1.00 74.94 116 ASP A CA 1
ATOM 881 C C . ASP A 1 116 ? -16.536 -6.740 -4.267 1.00 74.94 116 ASP A C 1
ATOM 883 O O . ASP A 1 116 ? -16.103 -6.330 -5.346 1.00 74.94 116 ASP A O 1
ATOM 887 N N . GLU A 1 117 ? -16.758 -8.031 -4.046 1.00 66.69 117 GLU A N 1
ATOM 888 C CA . GLU A 1 117 ? -16.866 -9.018 -5.108 1.00 66.69 117 GLU A CA 1
ATOM 889 C C . GLU A 1 117 ? -18.192 -8.712 -5.804 1.00 66.69 117 GLU A C 1
ATOM 891 O O . GLU A 1 117 ? -19.250 -8.826 -5.184 1.00 66.69 117 GLU A O 1
ATOM 896 N N . GLU A 1 118 ? -18.138 -8.197 -7.038 1.00 63.03 118 GLU A N 1
ATOM 897 C CA . GLU A 1 118 ? -19.335 -8.005 -7.858 1.00 63.03 118 GLU A CA 1
ATOM 898 C C . GLU A 1 118 ? -20.131 -9.308 -7.817 1.00 63.03 118 GLU A C 1
ATOM 900 O O . GLU A 1 118 ? -19.653 -10.353 -8.263 1.00 63.03 118 GLU A O 1
ATOM 905 N N . VAL A 1 119 ? -21.318 -9.257 -7.208 1.00 62.69 119 VAL A N 1
ATOM 906 C CA . VAL A 1 119 ? -22.247 -10.382 -7.197 1.00 62.69 119 VAL A CA 1
ATOM 907 C C . VAL A 1 119 ? -22.504 -10.709 -8.666 1.00 62.69 119 VAL A C 1
ATOM 909 O O . VAL A 1 119 ? -23.026 -9.839 -9.364 1.00 62.69 119 VAL A O 1
ATOM 912 N N . PRO A 1 120 ? -22.132 -11.900 -9.171 1.00 57.62 120 PRO A N 1
ATOM 913 C CA . PRO A 1 120 ? -22.437 -12.238 -10.547 1.00 57.62 120 PRO A CA 1
ATOM 914 C C . PRO A 1 120 ? -23.958 -12.212 -10.672 1.00 57.62 120 PRO A C 1
ATOM 916 O O . PRO A 1 120 ? -24.645 -12.953 -9.961 1.00 57.62 120 PRO A O 1
ATOM 919 N N . GLU A 1 121 ? -24.480 -11.321 -11.519 1.00 62.78 121 GLU A N 1
ATOM 920 C CA . GLU A 1 121 ? -25.889 -11.323 -11.895 1.00 62.78 121 GLU A CA 1
ATOM 921 C C . GLU A 1 121 ? -26.213 -12.737 -12.377 1.00 62.78 121 GLU A C 1
ATOM 923 O O . GLU A 1 121 ? -25.731 -13.199 -13.412 1.00 62.78 121 GLU A O 1
ATOM 928 N N . ARG A 1 122 ? -26.954 -13.472 -11.546 1.00 64.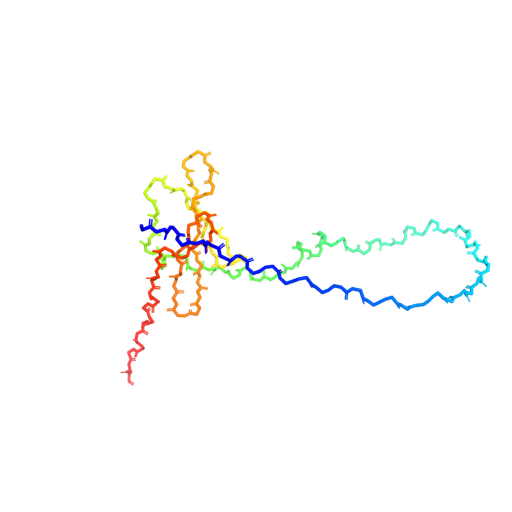88 122 ARG A N 1
ATOM 929 C CA . ARG A 1 122 ? -27.488 -14.783 -11.888 1.00 64.88 122 ARG A CA 1
ATOM 930 C C . ARG A 1 122 ? -28.456 -14.551 -13.048 1.00 64.88 122 ARG A C 1
ATOM 932 O O . ARG A 1 122 ? -29.556 -14.055 -12.813 1.00 64.88 122 ARG A O 1
ATOM 939 N N . GLN A 1 123 ? -28.007 -14.853 -14.263 1.00 53.28 123 GLN A N 1
ATOM 940 C CA . GLN A 1 123 ? -28.876 -15.035 -15.425 1.00 53.28 123 GLN A CA 1
ATOM 941 C C . GLN A 1 123 ? -29.626 -16.361 -15.308 1.00 53.28 123 GLN A C 1
ATOM 943 O O . GLN A 1 123 ? -29.012 -17.339 -14.814 1.00 53.28 123 GLN A O 1
#

Sequence (123 aa):
MRVGIVTNTRLAILCMGLGMSFASASSAQAQGGDDDGPKGPSLHDLARSTTLRKAHADYSRYRYCPPGDKIIEQPDAGRLLFRTPDGQPDGYAERRGSAIVYYDRTGKAIRVQPFDEEVPERQ